Protein AF-A0A5K1FRS8-F1 (afdb_monomer_lite)

Foldseek 3Di:
DDQWDWDADPNHIDIHHPDDVVVVVQVVCDVNPDDQDDDPVCCVVQPCLHLNNDDDPSNVVVVVVVVVVVVVLVPPPCNVVVVVVVVVVLVVVCPPPPDDPVVVSVVD

Organism: NCBI:txid210225

Secondary structure (DSSP, 8-state):
--SEEEEEETTEEEEEE--HHHHHHHHHTBTTTB-----HHHHHHH-TTSTTT--HHHHHHHHHHHHHHHHHHHTSTTHHHHHHHHHHHHHHTTTT-S---HHHHTT-

Radius of gyration: 20.7 Å; chains: 1; bounding box: 48×32×54 Å

InterPro domains:
  IPR036396 Cytochrome P450 superfamily [G3DSA:1.10.630.10] (1-108)
  IPR036396 Cytochrome P450 superfamily [SSF48264] (1-101)

pLDDT: mean 92.44, std 3.96, range [79.88, 98.31]

Sequence (108 aa):
YGKVFKSHLFGSPTVVSCDHELNTFILQNEEKLFECSYPNSIHGVLGESSMLVVVGEKHKRLRSLALALVFAAKSKPEFLIDIERTAILVMESWKDKDEVVFSAEAKK

Structure (mmCIF, N/CA/C/O backbone):
data_AF-A0A5K1FRS8-F1
#
_entry.id   AF-A0A5K1FRS8-F1
#
loop_
_atom_site.group_PDB
_atom_site.id
_atom_site.type_symbol
_atom_site.label_atom_id
_atom_site.label_alt_id
_atom_site.label_comp_id
_atom_site.label_asym_id
_atom_site.label_entity_id
_atom_site.label_seq_id
_atom_site.pdbx_PDB_ins_code
_atom_site.Cartn_x
_atom_site.Cartn_y
_atom_site.Cartn_z
_atom_site.occupancy
_atom_site.B_iso_or_equiv
_atom_site.auth_seq_id
_atom_site.auth_comp_id
_atom_site.auth_asym_id
_atom_site.auth_atom_id
_atom_site.pdbx_PDB_model_num
ATOM 1 N N . TYR A 1 1 ? -22.242 15.712 5.284 1.00 83.75 1 TYR A N 1
ATOM 2 C CA . TYR A 1 1 ? -22.064 14.750 6.389 1.00 83.75 1 TYR A CA 1
ATOM 3 C C . TYR A 1 1 ? -21.032 15.199 7.424 1.00 83.75 1 TYR A C 1
ATOM 5 O O . TYR A 1 1 ? -21.284 14.984 8.597 1.00 83.75 1 TYR A O 1
ATOM 13 N N . GLY A 1 2 ? -19.937 15.869 7.036 1.00 95.25 2 GLY A N 1
ATOM 14 C CA . GLY A 1 2 ? -18.914 16.369 7.971 1.00 95.25 2 GLY A CA 1
ATOM 15 C C . GLY A 1 2 ? -17.607 15.583 7.853 1.00 95.25 2 GLY A C 1
ATOM 16 O O . GLY A 1 2 ? -17.511 14.692 7.012 1.00 95.25 2 GLY A O 1
ATOM 17 N N . LYS A 1 3 ? -16.604 15.918 8.676 1.00 96.88 3 LYS A N 1
ATOM 18 C CA . LYS A 1 3 ? -15.301 15.222 8.688 1.00 96.88 3 LYS A CA 1
ATOM 19 C C . LYS A 1 3 ? -15.396 13.783 9.200 1.00 96.88 3 LYS A C 1
ATOM 21 O O . LYS A 1 3 ? -14.529 12.980 8.887 1.00 96.88 3 LYS A O 1
ATOM 26 N N . VAL A 1 4 ? -16.442 13.457 9.957 1.00 98.12 4 VAL A N 1
ATOM 27 C CA . VAL A 1 4 ? -16.734 12.104 10.435 1.00 98.12 4 VAL A CA 1
ATOM 28 C C . VAL A 1 4 ? -18.181 11.788 10.099 1.00 98.12 4 VAL A C 1
ATOM 30 O O . VAL A 1 4 ? -19.074 12.579 10.409 1.00 98.12 4 VAL A O 1
ATOM 33 N N . PHE A 1 5 ? -18.428 10.655 9.445 1.00 98.00 5 PHE A N 1
ATOM 34 C CA . PHE A 1 5 ? -19.777 10.269 9.044 1.00 98.00 5 PHE A CA 1
ATOM 35 C C . PHE A 1 5 ? -19.975 8.758 8.973 1.00 98.00 5 PHE A C 1
ATOM 37 O O . PHE A 1 5 ? -19.022 7.990 8.888 1.00 98.00 5 PHE A O 1
ATOM 44 N N . LYS A 1 6 ? -21.241 8.332 9.008 1.00 97.69 6 LYS A N 1
ATOM 45 C CA . LYS A 1 6 ? -21.635 6.924 8.883 1.00 97.69 6 LYS A CA 1
ATOM 46 C C . LYS A 1 6 ? -21.997 6.605 7.435 1.00 97.69 6 LYS A C 1
ATOM 48 O O . LYS A 1 6 ? -22.618 7.421 6.759 1.00 97.69 6 LYS A O 1
ATOM 53 N N . SER A 1 7 ? -21.639 5.412 6.989 1.00 96.56 7 SER A N 1
ATOM 54 C CA . SER A 1 7 ? -21.970 4.853 5.680 1.00 96.56 7 SER A CA 1
ATOM 55 C C . SER A 1 7 ? -22.061 3.325 5.782 1.00 96.56 7 SER A C 1
ATOM 57 O O . SER A 1 7 ? -22.007 2.770 6.879 1.00 96.56 7 SER A O 1
ATOM 59 N N . HIS A 1 8 ? -22.196 2.648 4.645 1.00 95.50 8 HIS A N 1
ATOM 60 C CA . HIS A 1 8 ? -22.024 1.206 4.529 1.00 95.50 8 HIS A CA 1
ATOM 61 C C . HIS A 1 8 ? -20.937 0.928 3.493 1.00 95.50 8 HIS A C 1
ATOM 63 O O . HIS A 1 8 ? -21.125 1.228 2.314 1.00 95.50 8 HIS A O 1
ATOM 69 N N . LEU A 1 9 ? -19.801 0.381 3.924 1.00 91.81 9 LEU A N 1
ATOM 70 C CA . LEU A 1 9 ? -18.728 -0.044 3.027 1.00 91.81 9 LEU A CA 1
ATOM 71 C C . LEU A 1 9 ? -18.676 -1.570 3.020 1.00 91.81 9 LEU A C 1
ATOM 73 O O . LEU A 1 9 ? -18.720 -2.208 4.068 1.00 91.81 9 LEU A O 1
ATOM 77 N N . PHE A 1 10 ? -18.625 -2.156 1.822 1.00 89.19 10 PHE A N 1
ATOM 78 C CA . PHE A 1 10 ? -18.584 -3.612 1.625 1.00 89.19 10 PHE A CA 1
ATOM 79 C C . PHE A 1 10 ? -19.725 -4.374 2.328 1.00 89.19 10 PHE A C 1
ATOM 81 O O . PHE A 1 10 ? -19.533 -5.480 2.819 1.00 89.19 10 PHE A O 1
ATOM 88 N N . GLY A 1 11 ? -20.919 -3.772 2.383 1.00 90.75 11 GLY A N 1
ATOM 89 C CA . GLY A 1 11 ? -22.101 -4.365 3.021 1.00 90.75 11 GLY A CA 1
ATOM 90 C C . GLY A 1 11 ? -22.160 -4.215 4.545 1.00 90.75 11 GLY A C 1
ATOM 91 O O . GLY A 1 11 ? -23.156 -4.610 5.144 1.00 90.75 11 GLY A O 1
ATOM 92 N N . SER A 1 12 ? -21.154 -3.597 5.165 1.00 91.25 12 SER A N 1
ATOM 93 C CA . SER A 1 12 ? -21.067 -3.427 6.617 1.00 91.25 12 SER A CA 1
ATOM 94 C C . SER A 1 12 ? -21.238 -1.961 7.023 1.00 91.25 12 SER A C 1
ATOM 96 O O . SER A 1 12 ? -20.695 -1.082 6.350 1.00 91.25 12 SER A O 1
ATOM 98 N N . PRO A 1 13 ? -21.940 -1.653 8.131 1.00 96.25 13 PRO A N 1
ATOM 99 C CA . PRO A 1 13 ? -21.959 -0.308 8.702 1.00 96.25 13 PRO A CA 1
ATOM 100 C C . PRO A 1 13 ? -20.535 0.180 8.984 1.00 96.25 13 PRO A C 1
ATOM 102 O O . PRO A 1 13 ? -19.727 -0.538 9.568 1.00 96.25 13 PRO A O 1
ATOM 105 N N . THR A 1 14 ? -20.200 1.392 8.553 1.00 95.25 14 THR A N 1
ATOM 106 C CA . THR A 1 14 ? -18.835 1.925 8.643 1.00 95.25 14 THR A CA 1
ATOM 107 C C . THR A 1 14 ? -18.846 3.393 9.033 1.00 95.25 14 THR A C 1
ATOM 109 O O . THR A 1 14 ? -19.638 4.180 8.514 1.00 95.25 14 THR A O 1
ATOM 112 N N . VAL A 1 15 ? -17.937 3.775 9.928 1.00 96.75 15 VAL A N 1
ATOM 113 C CA . VAL A 1 15 ? -17.618 5.178 10.201 1.00 96.75 15 VAL A CA 1
ATOM 114 C C . VAL A 1 15 ? -16.425 5.570 9.337 1.00 96.75 15 VAL A C 1
ATOM 116 O O . VAL A 1 15 ? -15.378 4.935 9.401 1.00 96.75 15 VAL A O 1
ATOM 119 N N . VAL A 1 16 ? -16.586 6.614 8.529 1.00 96.75 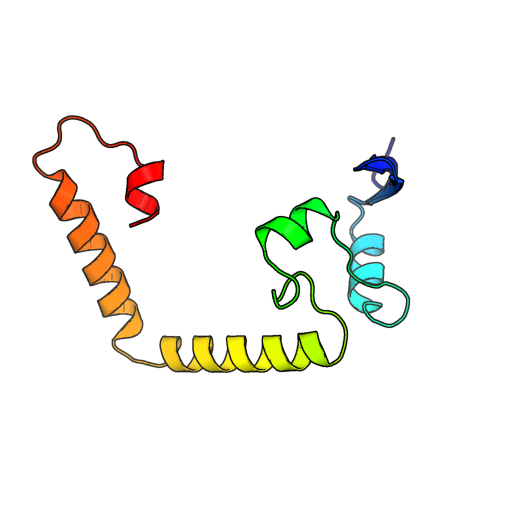16 VAL A N 1
ATOM 120 C CA . VAL A 1 16 ? -15.522 7.191 7.704 1.00 96.75 16 VAL A CA 1
ATOM 121 C C . VAL A 1 16 ? -15.034 8.469 8.376 1.00 96.75 16 VAL A C 1
ATOM 123 O O . VAL A 1 16 ? -15.846 9.327 8.730 1.00 96.75 16 VAL A O 1
ATOM 126 N N . SER A 1 17 ? -13.717 8.590 8.547 1.00 97.62 17 SER A N 1
ATOM 127 C CA . SER A 1 17 ? -13.072 9.746 9.170 1.00 97.62 17 SER A CA 1
ATOM 128 C C . SER A 1 17 ? -12.050 10.396 8.236 1.00 97.62 17 SER A C 1
ATOM 130 O O . SER A 1 17 ? -11.086 9.776 7.789 1.00 97.62 17 SER A O 1
ATOM 132 N N . CYS A 1 18 ? -12.252 11.685 7.991 1.00 97.12 18 CYS A N 1
ATOM 133 C CA . CYS A 1 18 ? -11.280 12.623 7.438 1.00 97.12 18 CYS A CA 1
ATOM 134 C C . CYS A 1 18 ? -10.815 13.624 8.514 1.00 97.12 18 CYS A C 1
ATOM 136 O O . CYS A 1 18 ? -10.300 14.693 8.184 1.00 97.12 18 CYS A O 1
ATOM 138 N N . ASP A 1 19 ? -11.050 13.318 9.794 1.00 98.31 19 ASP A N 1
ATOM 139 C CA . ASP A 1 19 ? -10.657 14.155 10.921 1.00 98.31 19 ASP A CA 1
ATOM 140 C C . ASP A 1 19 ? -9.280 13.753 11.466 1.00 98.31 19 ASP A C 1
ATOM 142 O O . ASP A 1 19 ? -9.019 12.581 11.730 1.00 98.31 19 ASP A O 1
ATOM 146 N N . HIS A 1 20 ? -8.384 14.729 11.618 1.00 97.88 20 HIS A N 1
ATOM 147 C CA . HIS A 1 20 ? -6.993 14.472 11.990 1.00 97.88 20 HIS A CA 1
ATOM 148 C C . HIS A 1 20 ? -6.842 13.948 13.422 1.00 97.88 20 HIS A C 1
ATOM 150 O O . HIS A 1 20 ? -6.057 13.024 13.649 1.00 97.88 20 HIS A O 1
ATOM 156 N N . GLU A 1 21 ? -7.581 14.516 14.377 1.00 98.19 21 GLU A N 1
ATOM 157 C CA . GLU A 1 21 ? -7.482 14.132 15.786 1.00 98.19 21 GLU A CA 1
ATOM 158 C C . GLU A 1 21 ? -8.008 12.712 15.980 1.00 98.19 21 GLU A C 1
ATOM 160 O O . GLU A 1 21 ? -7.324 11.875 16.574 1.00 98.19 21 GLU A O 1
ATOM 165 N N . LEU A 1 22 ? -9.163 12.400 15.382 1.00 97.50 22 LEU A N 1
ATOM 166 C CA . LEU A 1 22 ? -9.717 11.050 15.420 1.00 97.50 22 LEU A CA 1
ATOM 167 C C . LEU A 1 22 ? -8.798 10.031 14.733 1.00 97.50 22 LEU A C 1
ATOM 169 O O . LEU A 1 22 ? -8.549 8.960 15.286 1.00 97.50 22 LEU A O 1
ATOM 173 N N . ASN A 1 23 ? -8.260 10.357 13.555 1.00 97.25 23 ASN A N 1
ATOM 174 C CA . ASN A 1 23 ? -7.352 9.458 12.840 1.00 97.25 23 ASN A CA 1
ATOM 175 C C . ASN A 1 23 ? -6.082 9.184 13.657 1.00 97.25 23 ASN A C 1
ATOM 177 O O . ASN A 1 23 ? -5.642 8.040 13.750 1.00 97.25 23 ASN A O 1
ATOM 181 N N . THR A 1 24 ? -5.527 10.213 14.300 1.00 97.81 24 THR A N 1
ATOM 182 C CA . THR A 1 24 ? -4.357 10.077 15.176 1.00 97.81 24 THR A CA 1
ATOM 183 C C . THR A 1 24 ? -4.674 9.214 16.395 1.00 97.81 24 THR A C 1
ATOM 185 O O . THR A 1 24 ? -3.900 8.315 16.717 1.00 97.81 24 THR A O 1
ATOM 188 N N . PHE A 1 25 ? -5.827 9.427 17.037 1.00 97.56 25 PHE A N 1
ATOM 189 C CA . PHE A 1 25 ? -6.274 8.618 18.171 1.00 97.56 25 PHE A CA 1
ATOM 190 C C . PHE A 1 25 ? -6.414 7.134 17.807 1.00 97.56 25 PHE A C 1
ATOM 192 O O . PHE A 1 25 ? -5.937 6.281 18.555 1.00 97.56 25 PHE A O 1
ATOM 199 N N . ILE A 1 26 ? -7.025 6.821 16.658 1.00 96.38 26 ILE A N 1
ATOM 200 C CA . ILE A 1 26 ? -7.178 5.439 16.181 1.00 96.38 26 ILE A CA 1
ATOM 201 C C . ILE A 1 26 ? -5.805 4.793 15.977 1.00 96.38 26 ILE A C 1
ATOM 203 O O . ILE A 1 26 ? -5.552 3.723 16.523 1.00 96.38 26 ILE A O 1
ATOM 207 N N . LEU A 1 27 ? -4.902 5.466 15.256 1.00 93.88 27 LEU A N 1
ATOM 208 C CA . LEU A 1 27 ? -3.568 4.939 14.950 1.00 93.88 27 LEU A CA 1
ATOM 209 C C . LEU A 1 27 ? -2.698 4.759 16.206 1.00 93.88 27 LEU A C 1
ATOM 211 O O . LEU A 1 27 ? -1.971 3.780 16.318 1.00 93.88 27 LEU A O 1
ATOM 215 N N . GLN A 1 28 ? -2.786 5.663 17.186 1.00 95.75 28 GLN A N 1
ATOM 216 C CA . GLN A 1 28 ? -2.047 5.540 18.453 1.00 95.75 28 GLN A CA 1
ATOM 217 C C . GLN A 1 28 ? -2.577 4.425 19.369 1.00 95.75 28 GLN A C 1
ATOM 219 O O . GLN A 1 28 ? -1.869 3.982 20.278 1.00 95.75 28 GLN A O 1
ATOM 224 N N . ASN A 1 29 ? -3.817 3.983 19.147 1.00 94.75 29 ASN A N 1
ATOM 225 C CA . ASN A 1 29 ? -4.473 2.923 19.910 1.00 94.75 29 ASN A CA 1
ATOM 226 C C . ASN A 1 29 ? -4.691 1.645 19.084 1.00 94.75 29 ASN A C 1
ATOM 228 O O . ASN A 1 29 ? -5.490 0.787 19.479 1.00 94.75 29 ASN A O 1
ATOM 232 N N . GLU A 1 30 ? -3.977 1.499 17.969 1.00 88.81 30 GLU A N 1
ATOM 233 C CA . GLU A 1 30 ? -3.904 0.247 17.221 1.00 88.81 30 GLU A CA 1
ATOM 234 C C . GLU A 1 30 ? -3.377 -0.880 18.132 1.00 88.81 30 GLU A C 1
ATOM 236 O O . GLU A 1 30 ? -2.541 -0.654 19.010 1.00 88.81 30 GLU A O 1
ATOM 241 N N . GLU A 1 31 ? -3.930 -2.084 17.979 1.00 86.00 31 GLU A N 1
ATOM 242 C CA . GLU A 1 31 ? -3.714 -3.268 18.828 1.00 86.00 31 GLU A CA 1
ATOM 243 C C . GLU A 1 31 ? -4.183 -3.136 20.295 1.00 86.00 31 GLU A C 1
ATOM 245 O O . GLU A 1 31 ? -4.028 -4.079 21.073 1.00 86.00 31 GLU A O 1
ATOM 250 N N . LYS A 1 32 ? -4.772 -1.998 20.698 1.00 90.06 32 LYS A N 1
ATOM 251 C CA . LYS A 1 32 ? -5.342 -1.788 22.046 1.00 90.06 32 LYS A CA 1
ATOM 252 C C . LYS A 1 32 ? -6.854 -1.614 22.018 1.00 90.06 32 LYS A C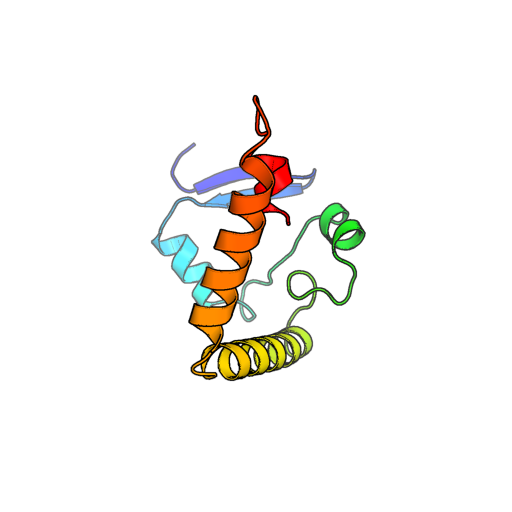 1
ATOM 254 O O . LYS A 1 32 ? -7.572 -2.322 22.715 1.00 90.06 32 LYS A O 1
ATOM 259 N N . LEU A 1 33 ? -7.318 -0.635 21.242 1.00 93.94 33 LEU A N 1
ATOM 260 C CA . LEU A 1 33 ? -8.737 -0.301 21.074 1.00 93.94 33 LEU A CA 1
ATOM 261 C C . LEU A 1 33 ? -9.233 -0.617 19.662 1.00 93.94 33 LEU A C 1
ATOM 263 O O . LEU A 1 33 ? -10.431 -0.797 19.462 1.00 93.94 33 LEU A O 1
ATOM 267 N N . PHE A 1 34 ? -8.316 -0.669 18.696 1.00 92.31 34 PHE A N 1
ATOM 268 C CA . PHE A 1 34 ? -8.620 -0.873 17.287 1.00 92.31 34 PHE A CA 1
ATOM 269 C C . PHE A 1 34 ? -7.743 -1.978 16.709 1.00 92.31 34 PHE A C 1
ATOM 271 O O . PHE A 1 34 ? -6.563 -2.077 17.036 1.00 92.31 34 PHE A O 1
ATOM 278 N N . GLU A 1 35 ? -8.315 -2.772 15.812 1.00 88.44 35 GLU A N 1
ATOM 279 C CA . GLU A 1 35 ? -7.595 -3.753 15.005 1.00 88.44 35 GLU A CA 1
ATOM 280 C C . GLU A 1 35 ? -7.811 -3.432 13.524 1.00 88.44 35 GLU A C 1
ATOM 282 O O . GLU A 1 35 ? -8.918 -3.077 13.104 1.00 88.44 35 GLU A O 1
ATOM 287 N N . CYS A 1 36 ? -6.743 -3.523 12.732 1.00 87.25 36 CYS A N 1
ATOM 288 C CA . CYS A 1 36 ? -6.834 -3.356 11.290 1.00 87.25 36 CYS A CA 1
ATOM 289 C C . CYS A 1 36 ? -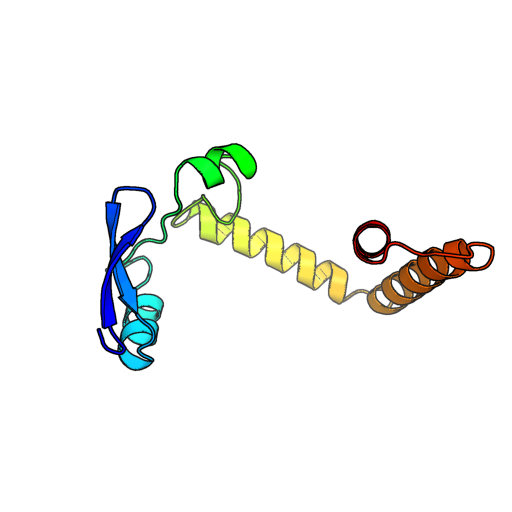7.607 -4.535 10.682 1.00 87.25 36 CYS A C 1
ATOM 291 O O . CYS A 1 36 ? -7.321 -5.692 10.981 1.00 87.25 36 CYS A O 1
ATOM 293 N N . SER A 1 37 ? -8.575 -4.248 9.814 1.00 85.75 37 SER A N 1
ATOM 294 C CA . SER A 1 37 ? -9.344 -5.272 9.108 1.00 85.75 37 SER A CA 1
ATOM 295 C C . SER A 1 37 ? -9.526 -4.894 7.646 1.00 85.75 37 SER A C 1
ATOM 297 O O . SER A 1 37 ? -9.595 -3.714 7.291 1.00 85.75 37 SER A O 1
ATOM 299 N N . TYR A 1 38 ? -9.605 -5.913 6.795 1.00 86.56 38 TYR A N 1
ATOM 300 C CA . TYR A 1 38 ? -9.789 -5.759 5.360 1.00 86.56 38 TYR A CA 1
ATOM 301 C C . TYR A 1 38 ? -10.962 -6.623 4.881 1.00 86.56 38 TYR A C 1
ATOM 303 O O . TYR A 1 38 ? -11.243 -7.665 5.471 1.00 86.56 38 TYR A O 1
ATOM 311 N N . PRO A 1 39 ? -11.671 -6.221 3.811 1.00 86.81 39 PRO A N 1
ATOM 312 C CA . PRO A 1 39 ? -12.732 -7.042 3.236 1.00 86.81 39 PRO A CA 1
ATOM 313 C C . PRO A 1 39 ? -12.219 -8.407 2.765 1.00 86.81 39 PRO A C 1
ATOM 315 O O . PRO A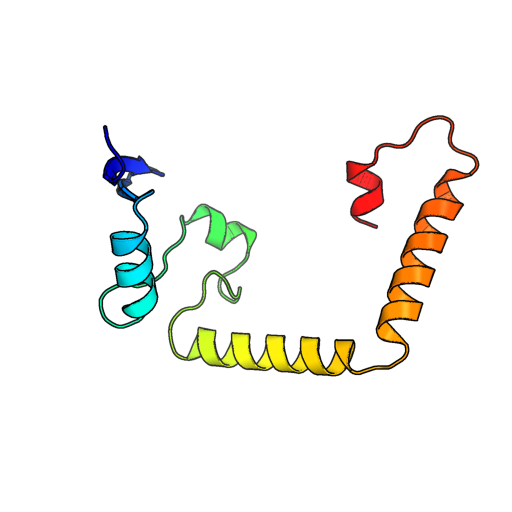 1 39 ? -11.112 -8.502 2.237 1.00 86.81 39 PRO A O 1
ATOM 318 N N . ASN A 1 40 ? -13.063 -9.443 2.833 1.00 83.81 40 ASN A N 1
ATOM 319 C CA . ASN A 1 40 ? -12.731 -10.819 2.419 1.00 83.81 40 ASN A CA 1
ATOM 320 C C . ASN A 1 40 ? -12.124 -10.925 1.008 1.00 83.81 40 ASN A C 1
ATOM 322 O O . ASN A 1 40 ? -11.278 -11.780 0.755 1.00 83.81 40 ASN A O 1
ATOM 326 N N . SER A 1 41 ? -12.511 -10.039 0.086 1.00 86.25 41 SER A N 1
ATOM 327 C CA . SER A 1 41 ? -11.935 -9.989 -1.262 1.00 86.25 41 SER A CA 1
ATOM 328 C C . SER A 1 41 ? -10.424 -9.733 -1.255 1.00 86.25 41 SER A C 1
ATOM 330 O O . SER A 1 41 ? -9.711 -10.270 -2.096 1.00 86.25 41 SER A O 1
ATOM 332 N N . ILE A 1 42 ? -9.918 -8.952 -0.296 1.00 85.25 42 ILE A N 1
ATOM 333 C CA . ILE A 1 42 ? -8.486 -8.666 -0.152 1.00 85.25 42 ILE A CA 1
ATOM 334 C C . ILE A 1 42 ? -7.729 -9.910 0.321 1.00 85.25 42 ILE A C 1
ATOM 336 O O . ILE A 1 42 ? -6.642 -10.183 -0.187 1.00 85.25 42 ILE A O 1
ATOM 340 N N . HIS A 1 43 ? -8.325 -10.714 1.206 1.00 84.31 43 HIS A N 1
ATOM 341 C CA . HIS A 1 43 ? -7.738 -11.984 1.644 1.00 84.31 43 HIS A CA 1
ATOM 342 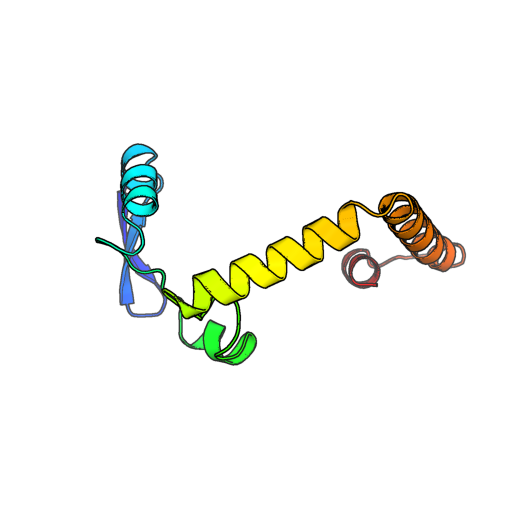C C . HIS A 1 43 ? -7.556 -12.957 0.473 1.00 84.31 43 HIS A C 1
ATOM 344 O O . HIS A 1 43 ? -6.501 -13.576 0.355 1.00 84.31 43 HIS A O 1
ATOM 350 N N . GLY A 1 44 ? -8.543 -13.049 -0.426 1.00 86.12 44 GLY A N 1
ATOM 351 C CA . GLY A 1 44 ? -8.466 -13.922 -1.602 1.00 86.12 44 GLY A CA 1
ATOM 352 C C . GLY A 1 44 ? -7.387 -13.516 -2.611 1.00 86.12 44 GLY A C 1
ATOM 353 O O . GLY A 1 44 ? -6.791 -14.380 -3.245 1.00 86.12 44 GLY A O 1
ATOM 354 N N . VAL A 1 45 ? -7.109 -12.215 -2.746 1.00 90.75 45 VAL A N 1
ATOM 355 C CA . VAL A 1 45 ? -6.101 -11.701 -3.691 1.00 90.75 45 VAL A CA 1
ATOM 356 C C . VAL A 1 45 ? -4.687 -11.760 -3.112 1.00 90.75 45 VAL A C 1
ATOM 358 O O . VAL A 1 45 ? -3.753 -12.121 -3.822 1.00 90.75 45 VAL A O 1
ATOM 361 N N . LEU A 1 46 ? -4.511 -11.387 -1.842 1.00 89.56 46 LEU A N 1
ATOM 362 C CA . LEU A 1 46 ? -3.184 -11.269 -1.224 1.00 89.56 46 LEU A CA 1
ATOM 363 C C . LEU A 1 46 ? -2.727 -12.540 -0.499 1.00 89.56 46 LEU A C 1
ATOM 365 O O . LEU A 1 46 ? -1.533 -12.713 -0.261 1.00 89.56 46 LEU A O 1
ATOM 369 N N . GLY A 1 47 ? -3.659 -13.420 -0.138 1.00 88.00 47 GLY A N 1
ATOM 370 C CA . GLY A 1 47 ? -3.397 -14.603 0.670 1.00 88.00 47 GLY A CA 1
ATOM 371 C C . GLY A 1 47 ? -3.302 -14.312 2.172 1.00 88.00 47 GLY A C 1
ATOM 372 O O . GLY A 1 47 ? -3.034 -13.193 2.624 1.00 88.00 47 GLY A O 1
ATOM 373 N N . GLU A 1 48 ? -3.498 -15.367 2.965 1.00 86.38 48 GLU A N 1
ATOM 374 C CA . GLU A 1 48 ? -3.617 -15.299 4.431 1.00 86.38 48 GLU A CA 1
ATOM 375 C C . GLU A 1 48 ? -2.317 -14.926 5.155 1.00 86.38 48 GLU A C 1
ATOM 377 O O . GLU A 1 48 ? -2.342 -14.477 6.296 1.00 86.38 48 GLU A O 1
ATOM 382 N N . SER A 1 49 ? -1.170 -15.103 4.496 1.00 87.38 49 SER A N 1
ATOM 383 C CA . SER A 1 49 ? 0.150 -14.764 5.050 1.00 87.38 49 SER A CA 1
ATOM 384 C C . SER A 1 49 ? 0.665 -13.395 4.595 1.00 87.38 49 SER A C 1
ATOM 386 O O . SER A 1 49 ? 1.831 -13.073 4.817 1.00 87.38 49 SER A O 1
ATOM 388 N N . SER A 1 50 ? -0.170 -12.586 3.936 1.00 90.88 50 SER A N 1
ATOM 389 C CA . SER A 1 50 ? 0.233 -11.250 3.498 1.00 90.88 50 SER A CA 1
ATOM 390 C C . SER A 1 50 ? 0.348 -10.275 4.670 1.00 90.88 50 SER A C 1
ATOM 392 O O . SER A 1 50 ? -0.421 -10.343 5.627 1.00 90.88 50 SER A O 1
ATOM 394 N N . MET A 1 51 ? 1.282 -9.322 4.566 1.00 91.25 51 MET A N 1
ATOM 395 C CA . MET A 1 51 ? 1.513 -8.289 5.588 1.00 91.25 51 MET A CA 1
ATOM 396 C C . MET A 1 51 ? 0.250 -7.501 5.945 1.00 91.25 51 MET A C 1
ATOM 398 O O . MET A 1 51 ? 0.094 -7.098 7.086 1.00 91.25 51 MET A O 1
ATOM 402 N N . LEU A 1 52 ? -0.638 -7.271 4.975 1.00 89.06 52 LEU A N 1
ATOM 403 C CA . LEU A 1 52 ? -1.874 -6.520 5.197 1.00 89.06 52 LEU A CA 1
ATOM 404 C C . LEU A 1 52 ? -2.934 -7.342 5.942 1.00 89.06 52 LEU A C 1
ATOM 406 O O . LEU A 1 52 ? -3.806 -6.767 6.572 1.00 89.06 52 LEU A O 1
ATOM 410 N N . VAL A 1 53 ? -2.877 -8.671 5.869 1.00 87.44 53 VAL A N 1
ATOM 411 C CA . VAL A 1 53 ? -3.898 -9.556 6.446 1.00 87.44 53 VAL A CA 1
ATOM 412 C C . VAL A 1 53 ? -3.516 -10.051 7.838 1.00 87.44 53 VAL A C 1
ATOM 414 O O . VAL A 1 53 ? -4.384 -10.230 8.690 1.00 87.44 53 VAL A O 1
ATOM 417 N N . VAL A 1 54 ? -2.232 -10.314 8.082 1.00 89.56 54 VAL A N 1
ATOM 418 C CA . VAL A 1 54 ? -1.783 -10.804 9.389 1.00 89.56 54 VAL A CA 1
ATOM 419 C C . VAL A 1 54 ? -1.898 -9.705 10.452 1.00 89.56 54 VAL A C 1
ATOM 421 O O . VAL A 1 54 ? -1.623 -8.542 10.177 1.00 89.56 54 VAL A O 1
ATOM 424 N N . VAL A 1 55 ? -2.242 -10.084 11.687 1.00 87.31 55 VAL A N 1
ATOM 425 C CA . VAL A 1 55 ? -2.390 -9.162 12.832 1.00 87.31 55 VAL A CA 1
ATOM 426 C C . VAL A 1 55 ? -1.511 -9.572 14.022 1.00 87.31 55 VAL A C 1
ATOM 428 O O . VAL A 1 55 ? -0.999 -10.699 14.092 1.00 87.31 55 VAL A O 1
ATOM 431 N N . GLY A 1 56 ? -1.297 -8.640 14.954 1.00 87.62 56 GLY A N 1
ATOM 432 C CA . GLY A 1 56 ? -0.574 -8.855 16.211 1.00 87.62 56 GLY A CA 1
ATOM 433 C C . GLY A 1 56 ? 0.882 -9.306 16.038 1.00 87.62 56 GLY A C 1
ATOM 434 O O . GLY A 1 56 ? 1.609 -8.858 15.152 1.00 87.62 56 GLY A O 1
ATOM 435 N N . GLU A 1 57 ? 1.338 -10.235 16.882 1.00 89.81 57 GLU A N 1
ATOM 436 C CA . GLU A 1 57 ? 2.744 -10.676 16.906 1.00 89.81 57 GLU A CA 1
ATOM 437 C C . GLU A 1 57 ? 3.233 -11.288 15.584 1.00 89.81 57 GLU A C 1
ATOM 439 O O . GLU A 1 57 ? 4.405 -11.144 15.224 1.00 89.81 57 GLU A O 1
ATOM 444 N N . LYS A 1 58 ? 2.348 -11.943 14.821 1.00 90.56 58 LYS A N 1
ATOM 445 C CA . LYS A 1 58 ? 2.697 -12.465 13.490 1.00 90.56 58 LYS A CA 1
ATOM 446 C C . LYS A 1 58 ? 3.012 -11.323 12.526 1.00 90.56 58 LYS A C 1
ATOM 448 O O . LYS A 1 58 ? 4.030 -11.385 11.837 1.00 90.56 58 LYS A O 1
ATOM 453 N N . HIS A 1 59 ? 2.186 -10.275 12.529 1.00 92.19 59 HIS A N 1
ATOM 454 C CA . HIS A 1 59 ? 2.422 -9.067 11.744 1.00 92.19 59 HIS A CA 1
ATOM 455 C C . HIS A 1 59 ? 3.736 -8.394 12.130 1.00 92.19 59 HIS A C 1
ATOM 457 O O . HIS A 1 59 ? 4.561 -8.135 11.257 1.00 92.19 59 HIS A O 1
ATOM 463 N N . LYS A 1 60 ? 3.991 -8.193 13.431 1.00 90.94 60 LYS A N 1
ATOM 464 C CA . LYS A 1 60 ? 5.240 -7.579 13.914 1.00 90.94 60 LYS A CA 1
ATOM 465 C C . LYS A 1 60 ? 6.472 -8.328 13.423 1.00 90.94 60 LYS A C 1
ATOM 467 O O . LYS A 1 60 ? 7.373 -7.713 12.860 1.00 90.94 60 LYS A O 1
ATOM 472 N N . ARG A 1 61 ? 6.491 -9.657 13.567 1.00 94.19 61 ARG A N 1
ATOM 473 C CA . ARG A 1 61 ? 7.609 -10.495 13.103 1.00 94.19 61 ARG A CA 1
ATOM 474 C C . ARG A 1 61 ? 7.807 -10.395 11.595 1.00 94.19 61 ARG A C 1
ATOM 476 O O . ARG A 1 61 ? 8.927 -10.153 11.149 1.00 94.19 61 ARG A O 1
ATOM 483 N N . LEU A 1 62 ? 6.732 -10.545 10.819 1.00 94.31 62 LEU A N 1
ATOM 484 C CA . LEU A 1 62 ? 6.794 -10.457 9.361 1.00 94.31 62 LEU A CA 1
ATOM 485 C C . LEU A 1 62 ? 7.298 -9.076 8.915 1.00 94.31 62 LEU A C 1
ATOM 487 O O . LEU A 1 62 ? 8.203 -8.985 8.084 1.00 94.31 62 LEU A O 1
ATOM 491 N N . ARG A 1 63 ? 6.774 -8.005 9.522 1.00 94.50 63 ARG A N 1
ATOM 492 C CA . ARG A 1 63 ? 7.168 -6.616 9.262 1.00 94.50 63 ARG A CA 1
ATOM 493 C C . ARG A 1 63 ? 8.635 -6.370 9.573 1.00 94.50 63 ARG A C 1
ATOM 495 O O . ARG A 1 63 ? 9.327 -5.780 8.748 1.00 94.50 63 ARG A O 1
ATOM 502 N N . SER A 1 64 ? 9.123 -6.833 10.721 1.00 96.06 64 SER A N 1
ATOM 503 C CA . SER A 1 64 ? 10.532 -6.695 11.101 1.00 96.06 64 SER A CA 1
ATOM 504 C C . SER A 1 64 ? 11.465 -7.383 10.106 1.00 96.06 64 SER A C 1
ATOM 506 O O . SER A 1 64 ? 12.462 -6.784 9.708 1.00 96.06 64 SER A O 1
ATOM 508 N N . LEU A 1 65 ? 11.129 -8.596 9.654 1.00 95.81 65 LEU A N 1
ATOM 509 C CA . LEU A 1 65 ? 11.916 -9.309 8.642 1.00 95.81 65 LEU A CA 1
ATOM 510 C C . LEU A 1 65 ? 11.917 -8.567 7.302 1.00 95.81 65 LEU A C 1
ATOM 512 O O . LEU A 1 65 ? 12.979 -8.355 6.721 1.00 95.81 65 LEU A O 1
ATOM 516 N N . ALA A 1 66 ? 10.747 -8.122 6.835 1.00 95.50 66 ALA A N 1
ATOM 517 C CA . ALA A 1 66 ? 10.633 -7.363 5.592 1.00 95.50 66 ALA A CA 1
ATOM 518 C C . ALA A 1 66 ? 11.453 -6.063 5.640 1.00 95.50 66 ALA A C 1
ATOM 520 O O . ALA A 1 66 ? 12.186 -5.758 4.702 1.00 95.50 66 ALA A O 1
ATOM 521 N N . LEU A 1 67 ? 11.385 -5.321 6.751 1.00 96.25 67 LEU A N 1
ATOM 522 C CA . LEU A 1 67 ? 12.177 -4.107 6.942 1.00 96.25 67 LEU A CA 1
ATOM 523 C C . LEU A 1 67 ? 13.677 -4.403 6.967 1.00 96.25 67 LEU A C 1
ATOM 525 O O . LEU A 1 67 ? 14.430 -3.700 6.299 1.00 96.25 67 LEU A O 1
ATOM 529 N N . ALA A 1 68 ? 14.112 -5.445 7.678 1.00 96.12 68 ALA A N 1
ATOM 530 C CA . ALA A 1 68 ? 15.518 -5.839 7.717 1.00 96.12 68 ALA A CA 1
ATOM 531 C C . ALA A 1 68 ? 16.059 -6.166 6.316 1.00 96.12 68 ALA A C 1
ATOM 533 O O . ALA A 1 68 ? 17.134 -5.693 5.949 1.00 96.12 68 ALA A O 1
ATOM 534 N N 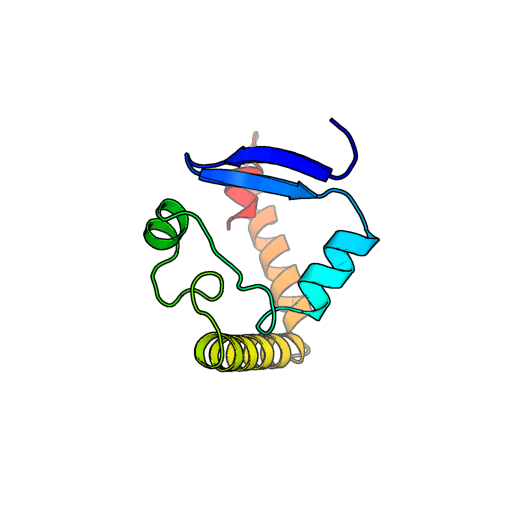. LEU A 1 69 ? 15.289 -6.903 5.507 1.00 93.94 69 LEU A N 1
ATOM 535 C CA . LEU A 1 69 ? 15.641 -7.204 4.117 1.00 93.94 69 LEU A CA 1
ATOM 536 C C . LEU A 1 69 ? 15.738 -5.936 3.262 1.00 93.94 69 LEU A C 1
ATOM 538 O O . LEU A 1 69 ? 16.716 -5.756 2.538 1.00 93.94 69 LEU A O 1
ATOM 542 N N . VAL A 1 70 ? 14.756 -5.035 3.368 1.00 92.88 70 VAL A N 1
ATOM 543 C CA . VAL A 1 70 ? 14.754 -3.769 2.621 1.00 92.88 70 VAL A CA 1
ATOM 544 C C . VAL A 1 70 ? 15.940 -2.893 3.019 1.00 92.88 70 VAL A C 1
ATOM 546 O O . VAL A 1 70 ? 16.591 -2.325 2.145 1.00 92.88 70 VAL A O 1
ATOM 549 N N . PHE A 1 71 ? 16.249 -2.785 4.311 1.00 93.81 71 PHE A N 1
ATOM 550 C CA . PHE A 1 71 ? 17.401 -2.014 4.776 1.00 93.81 71 PHE A CA 1
ATOM 551 C C . PHE A 1 71 ? 18.721 -2.617 4.302 1.00 93.81 71 PHE A C 1
ATOM 553 O O . PHE A 1 71 ? 19.560 -1.873 3.802 1.00 93.81 71 PHE A O 1
ATOM 560 N N . ALA A 1 72 ? 18.878 -3.940 4.374 1.00 93.38 72 ALA A N 1
ATOM 561 C CA . ALA A 1 72 ? 20.070 -4.624 3.879 1.00 93.38 72 ALA A CA 1
ATOM 562 C C . ALA A 1 72 ? 20.255 -4.465 2.360 1.00 93.38 72 ALA A C 1
ATOM 564 O O . ALA A 1 72 ? 21.379 -4.335 1.879 1.00 93.38 72 ALA A O 1
ATOM 565 N N . ALA A 1 73 ? 19.162 -4.456 1.590 1.00 90.19 73 ALA A N 1
ATOM 566 C CA . ALA A 1 73 ? 19.213 -4.187 0.157 1.00 90.19 73 ALA A CA 1
ATOM 567 C C . ALA A 1 73 ? 19.615 -2.733 -0.126 1.00 90.19 73 ALA A C 1
ATOM 569 O O . ALA A 1 73 ? 20.518 -2.492 -0.921 1.00 90.19 73 ALA A O 1
ATOM 570 N N . LYS A 1 74 ? 18.991 -1.773 0.568 1.00 90.44 74 LYS A N 1
ATOM 571 C CA . LYS A 1 74 ? 19.256 -0.335 0.406 1.00 90.44 74 LYS A CA 1
ATOM 572 C C . LYS A 1 74 ? 20.645 0.095 0.867 1.00 90.44 74 LYS A C 1
ATOM 574 O O . LYS A 1 74 ? 21.143 1.102 0.381 1.00 90.44 74 LYS A O 1
ATOM 579 N N . SER A 1 75 ? 21.255 -0.623 1.809 1.00 91.25 75 SER A N 1
ATOM 580 C CA . SER A 1 75 ? 22.603 -0.311 2.290 1.00 91.25 75 SER A CA 1
ATOM 581 C C . SER A 1 75 ? 23.705 -0.711 1.310 1.00 91.25 75 SER A C 1
ATOM 583 O O . SER A 1 75 ? 24.858 -0.349 1.529 1.00 91.25 75 SER A O 1
ATOM 585 N N . LYS A 1 76 ? 23.386 -1.473 0.254 1.00 92.31 76 LYS A N 1
ATOM 586 C CA . LYS A 1 76 ? 24.358 -1.798 -0.790 1.00 92.31 76 LYS A CA 1
ATOM 587 C C . LYS A 1 76 ? 24.664 -0.541 -1.609 1.00 92.31 76 LYS A C 1
ATOM 589 O O . LYS A 1 76 ? 23.719 0.086 -2.093 1.00 92.31 76 LYS A O 1
ATOM 594 N N . PRO A 1 77 ? 25.941 -0.174 -1.800 1.00 88.25 77 PRO A N 1
ATOM 595 C CA . PRO A 1 77 ? 26.295 1.008 -2.582 1.00 88.25 77 PRO A CA 1
ATOM 596 C C . PRO A 1 77 ? 25.812 0.910 -4.038 1.00 88.25 77 PRO A C 1
ATOM 598 O O . PRO A 1 77 ? 25.530 1.929 -4.662 1.00 88.25 77 PRO A O 1
ATOM 601 N N . GLU A 1 78 ? 25.633 -0.305 -4.560 1.00 93.31 78 GLU A N 1
ATOM 602 C CA . GLU A 1 78 ? 25.143 -0.554 -5.915 1.00 93.31 78 GLU A CA 1
ATOM 603 C C . GLU A 1 78 ? 23.621 -0.415 -6.055 1.00 93.31 78 GLU A C 1
ATOM 605 O O . GLU A 1 78 ? 23.132 -0.364 -7.175 1.00 93.31 78 GLU A O 1
ATOM 610 N N . PHE A 1 79 ? 22.850 -0.315 -4.965 1.00 93.12 79 PHE A N 1
ATOM 611 C CA . PHE A 1 79 ? 21.381 -0.347 -5.024 1.00 93.12 79 PHE A CA 1
ATOM 612 C C . PHE A 1 79 ? 20.793 0.716 -5.964 1.00 93.12 79 PHE A C 1
ATOM 614 O O . PHE A 1 79 ? 19.921 0.416 -6.779 1.00 93.12 79 PHE A O 1
ATOM 621 N N . LEU A 1 80 ? 21.285 1.956 -5.880 1.00 93.75 80 LEU A N 1
ATOM 622 C CA . LEU A 1 80 ? 20.836 3.035 -6.765 1.00 93.75 80 LEU A CA 1
ATOM 623 C C . LEU A 1 80 ? 21.325 2.841 -8.203 1.00 93.75 80 LEU A C 1
ATOM 625 O O . LEU A 1 80 ? 20.571 3.109 -9.134 1.00 93.75 80 LEU A O 1
ATOM 629 N N . ILE A 1 81 ? 22.543 2.322 -8.376 1.00 95.62 81 ILE A N 1
ATOM 630 C CA . ILE A 1 81 ? 23.125 2.022 -9.691 1.00 95.62 81 ILE A CA 1
ATOM 631 C C . ILE A 1 81 ? 22.308 0.928 -10.389 1.00 95.62 81 ILE A C 1
ATOM 633 O O . ILE A 1 81 ? 22.045 1.006 -11.586 1.00 95.62 81 ILE A O 1
ATOM 637 N N . ASP A 1 82 ? 21.870 -0.087 -9.649 1.00 94.38 82 ASP A N 1
ATOM 638 C CA . ASP A 1 82 ? 21.053 -1.180 -10.166 1.00 94.38 82 ASP A CA 1
ATOM 639 C C . ASP A 1 82 ? 19.658 -0.694 -10.584 1.00 94.38 82 ASP A C 1
ATOM 641 O O . ASP A 1 82 ? 19.160 -1.105 -11.636 1.00 94.38 82 ASP A O 1
ATOM 645 N N . ILE A 1 83 ? 19.049 0.212 -9.808 1.00 93.81 83 ILE A N 1
ATOM 646 C CA . ILE A 1 83 ? 17.777 0.859 -10.167 1.00 93.81 83 ILE A CA 1
ATOM 647 C C . ILE A 1 83 ? 17.937 1.689 -11.440 1.00 93.81 83 ILE A C 1
ATOM 649 O O . ILE A 1 83 ? 17.152 1.525 -12.373 1.00 93.81 83 ILE A O 1
ATOM 653 N N . GLU A 1 84 ? 18.947 2.557 -11.493 1.00 95.88 84 GLU A N 1
ATOM 654 C CA . GLU A 1 84 ? 19.217 3.407 -12.654 1.00 95.88 84 GLU A CA 1
ATOM 655 C C . GLU A 1 84 ? 19.462 2.563 -13.905 1.00 95.88 84 GLU A C 1
ATOM 657 O O . GLU A 1 84 ? 18.821 2.774 -14.934 1.00 95.88 84 GLU A O 1
ATOM 662 N N . ARG A 1 85 ? 20.318 1.542 -13.801 1.00 96.38 85 ARG A N 1
ATOM 663 C CA . ARG A 1 85 ? 20.602 0.616 -14.900 1.00 96.38 85 ARG A CA 1
ATOM 664 C C . ARG A 1 85 ? 19.335 -0.083 -15.387 1.00 96.38 85 ARG A C 1
ATOM 666 O O . ARG A 1 85 ? 19.135 -0.190 -16.592 1.00 96.38 85 ARG A O 1
ATOM 673 N N . THR A 1 86 ? 18.473 -0.531 -14.477 1.00 94.88 86 THR A N 1
ATOM 674 C CA . THR A 1 86 ? 17.198 -1.174 -14.836 1.00 94.88 86 THR A CA 1
ATOM 675 C C . THR A 1 86 ? 16.274 -0.197 -15.561 1.00 94.88 86 THR A C 1
ATOM 677 O O . THR A 1 86 ? 15.740 -0.533 -16.615 1.00 94.88 86 THR A O 1
ATOM 680 N N . ALA A 1 87 ? 16.140 1.032 -15.057 1.00 95.06 87 ALA A N 1
ATOM 681 C CA . ALA A 1 87 ? 15.328 2.065 -15.693 1.00 95.06 87 ALA A CA 1
ATOM 682 C C . ALA A 1 87 ? 15.836 2.404 -17.103 1.00 95.06 87 ALA A C 1
ATOM 684 O O . ALA A 1 87 ? 15.039 2.489 -18.036 1.00 95.06 87 ALA A O 1
ATOM 685 N N . ILE A 1 88 ? 17.157 2.542 -17.274 1.00 95.94 88 ILE A N 1
ATOM 686 C CA . ILE A 1 88 ? 17.779 2.759 -18.585 1.00 95.94 88 ILE A CA 1
ATOM 687 C C . ILE A 1 88 ? 17.445 1.598 -19.519 1.00 95.94 88 ILE A C 1
ATOM 689 O O . ILE A 1 88 ? 16.918 1.848 -20.594 1.00 95.94 88 ILE A O 1
ATOM 693 N N . LEU A 1 89 ? 17.659 0.345 -19.105 1.00 95.19 89 LEU A N 1
ATOM 694 C CA . LEU A 1 89 ? 17.368 -0.829 -19.938 1.00 95.19 89 LEU A CA 1
ATOM 695 C C . LEU A 1 89 ? 15.899 -0.891 -20.386 1.00 95.19 89 LEU A C 1
ATOM 697 O O . LEU A 1 89 ? 15.619 -1.197 -21.547 1.00 95.19 89 LEU A O 1
ATOM 701 N N . VAL A 1 90 ? 14.956 -0.565 -19.495 1.00 94.62 90 VAL A N 1
ATOM 702 C CA . VAL A 1 90 ? 13.531 -0.490 -19.850 1.00 94.62 90 VAL A CA 1
ATOM 703 C C . VAL A 1 90 ? 13.297 0.604 -20.893 1.00 94.62 90 VAL A C 1
ATOM 705 O O . VAL A 1 90 ? 12.668 0.332 -21.915 1.00 94.62 90 VAL A O 1
ATOM 708 N N . MET A 1 91 ? 13.851 1.804 -20.698 1.00 93.44 91 MET A N 1
ATOM 709 C CA . MET A 1 91 ? 13.713 2.916 -21.649 1.00 93.44 91 MET A CA 1
ATOM 710 C C . MET A 1 91 ? 14.402 2.645 -22.992 1.00 93.44 91 MET A C 1
ATOM 712 O O . MET A 1 91 ? 13.898 3.044 -24.038 1.00 93.44 91 MET A O 1
ATOM 716 N N . GLU A 1 92 ? 15.534 1.941 -23.003 1.00 94.81 92 GLU A N 1
ATOM 717 C CA . GLU A 1 92 ? 16.210 1.553 -24.241 1.00 94.81 92 GLU A CA 1
ATOM 718 C C . GLU A 1 92 ? 15.348 0.628 -25.097 1.00 94.81 92 GLU A C 1
ATOM 720 O O . GLU A 1 92 ? 15.360 0.755 -26.319 1.00 94.81 92 GLU A O 1
ATOM 725 N N . SER A 1 93 ? 14.524 -0.221 -24.473 1.00 92.31 93 SER A N 1
ATOM 726 C CA . SER A 1 93 ? 13.565 -1.076 -25.185 1.00 92.31 93 SER A CA 1
ATOM 727 C C . SER A 1 93 ? 12.454 -0.304 -25.916 1.00 92.31 93 SER A C 1
ATOM 729 O O . SER A 1 93 ? 11.649 -0.904 -26.634 1.00 92.31 93 SER A O 1
ATOM 731 N N . TRP A 1 94 ? 12.373 1.016 -25.720 1.00 94.50 94 TRP A N 1
ATOM 732 C CA . TRP A 1 94 ? 11.391 1.888 -26.362 1.00 94.50 94 TRP A CA 1
ATOM 733 C C . TRP A 1 94 ? 11.926 2.581 -27.617 1.00 94.50 94 TRP A C 1
ATOM 735 O O . TRP A 1 94 ? 11.123 3.138 -28.356 1.00 94.50 94 TRP A O 1
ATOM 745 N N . LYS A 1 95 ? 13.244 2.554 -27.875 1.00 91.94 95 LYS A N 1
ATOM 746 C CA . LYS A 1 95 ? 13.895 3.342 -28.944 1.00 91.94 95 LYS A CA 1
ATOM 747 C C . LYS A 1 95 ? 13.287 3.133 -30.338 1.00 91.94 95 LYS A C 1
ATOM 749 O O . LYS A 1 95 ? 13.231 4.087 -31.103 1.00 91.94 95 LYS A O 1
ATOM 754 N N . ASP A 1 96 ? 12.790 1.931 -30.624 1.00 92.19 96 ASP A N 1
ATOM 755 C CA . ASP A 1 96 ? 12.214 1.560 -31.924 1.00 92.19 96 ASP A CA 1
ATOM 756 C C . ASP A 1 96 ? 10.675 1.446 -31.896 1.00 92.19 96 ASP A C 1
ATOM 758 O O . ASP A 1 96 ? 10.077 0.809 -32.764 1.00 92.19 96 ASP A O 1
ATOM 762 N N . LYS A 1 97 ? 10.016 2.005 -30.870 1.00 93.38 97 LYS A N 1
ATOM 763 C CA . LYS A 1 97 ? 8.553 1.988 -30.731 1.00 93.38 97 LYS A CA 1
ATOM 764 C C . LYS A 1 97 ? 7.965 3.365 -31.020 1.00 93.38 97 LYS A C 1
ATOM 766 O O . LYS A 1 97 ? 8.298 4.334 -30.345 1.00 93.38 97 LYS A O 1
ATOM 771 N N . ASP A 1 98 ? 7.006 3.415 -31.940 1.00 92.56 98 ASP A N 1
ATOM 772 C CA . ASP A 1 98 ? 6.255 4.640 -32.248 1.00 92.56 98 ASP A CA 1
ATOM 773 C C . ASP A 1 98 ? 5.268 5.030 -31.132 1.00 92.56 98 ASP A C 1
ATOM 775 O O . ASP A 1 98 ? 4.946 6.203 -30.953 1.00 92.56 98 ASP A O 1
ATOM 779 N N . GLU A 1 99 ? 4.796 4.050 -30.354 1.00 94.75 99 GLU A N 1
ATOM 780 C CA . GLU A 1 99 ? 3.879 4.254 -29.233 1.00 94.75 99 GLU A CA 1
ATOM 781 C C . GLU A 1 99 ? 4.264 3.373 -28.039 1.00 94.75 99 GLU A C 1
ATOM 783 O O . GLU A 1 99 ? 4.643 2.205 -28.181 1.00 94.75 99 GLU A O 1
ATOM 788 N N . VAL A 1 100 ? 4.144 3.935 -26.834 1.00 94.31 100 VAL A N 1
ATOM 789 C CA . VAL A 1 100 ? 4.458 3.252 -25.580 1.00 94.31 100 VAL A CA 1
ATOM 790 C C . VAL A 1 100 ? 3.291 3.357 -24.604 1.00 94.31 100 VAL A C 1
ATOM 792 O O . VAL A 1 100 ? 2.915 4.441 -24.161 1.00 94.31 100 VAL A O 1
ATOM 795 N N . VAL A 1 101 ? 2.770 2.205 -24.180 1.00 94.81 101 VAL A N 1
ATOM 796 C CA . VAL A 1 101 ? 1.773 2.129 -23.105 1.00 94.81 101 VAL A CA 1
ATOM 797 C C . VAL A 1 101 ? 2.491 2.144 -21.757 1.00 94.81 101 VAL A C 1
ATOM 799 O O . VAL A 1 101 ? 2.875 1.104 -21.218 1.00 94.81 101 VAL A O 1
ATOM 802 N N . PHE A 1 102 ? 2.662 3.340 -21.196 1.00 91.06 102 PHE A N 1
ATOM 803 C CA . PHE A 1 102 ? 3.462 3.555 -19.986 1.00 91.06 102 PHE A CA 1
ATOM 804 C C . PHE A 1 102 ? 3.058 2.662 -18.800 1.00 91.06 102 PHE A C 1
ATOM 806 O O . PHE A 1 102 ? 3.917 2.142 -18.099 1.00 91.06 102 PHE A O 1
ATOM 813 N N . SER A 1 103 ? 1.762 2.410 -18.591 1.00 93.31 103 SER A N 1
ATOM 814 C CA . SER A 1 103 ? 1.283 1.562 -17.486 1.00 93.31 103 SER A CA 1
ATOM 815 C C . SER A 1 103 ? 1.690 0.087 -17.607 1.00 93.31 103 SER A C 1
ATOM 817 O O . SER A 1 103 ? 1.739 -0.618 -16.595 1.00 93.31 103 SER A O 1
ATOM 819 N N . ALA A 1 104 ? 1.960 -0.388 -18.825 1.00 90.88 104 ALA A N 1
ATOM 820 C CA . ALA A 1 104 ? 2.474 -1.727 -19.078 1.00 90.88 104 ALA A CA 1
ATOM 821 C C . ALA A 1 104 ? 3.999 -1.772 -18.924 1.00 90.88 104 ALA A C 1
ATOM 823 O O . ALA A 1 104 ? 4.530 -2.736 -18.380 1.00 90.88 104 ALA A O 1
ATOM 824 N N . GLU A 1 105 ? 4.696 -0.722 -19.359 1.00 91.88 105 GLU A N 1
ATOM 825 C CA . GLU A 1 105 ? 6.155 -0.642 -19.267 1.00 91.88 105 GLU A CA 1
ATOM 826 C C . GLU A 1 105 ? 6.649 -0.360 -17.841 1.00 91.88 105 GLU A C 1
ATOM 828 O O . GLU A 1 105 ? 7.633 -0.953 -17.427 1.00 91.88 105 GLU A O 1
ATOM 833 N N . ALA A 1 106 ? 5.937 0.442 -17.042 1.00 89.56 106 ALA A N 1
ATOM 834 C CA . ALA A 1 106 ? 6.303 0.739 -15.650 1.00 89.56 106 ALA A CA 1
ATOM 835 C C . ALA A 1 106 ? 6.228 -0.476 -14.699 1.00 89.56 106 ALA A C 1
ATOM 837 O O . ALA A 1 106 ? 6.609 -0.374 -13.536 1.00 89.56 106 ALA A O 1
ATOM 838 N N . LYS A 1 107 ? 5.680 -1.605 -15.167 1.00 86.38 107 LYS A N 1
ATOM 839 C CA . LYS A 1 107 ? 5.618 -2.874 -14.425 1.00 86.38 107 LYS A CA 1
ATOM 840 C C . LYS A 1 107 ? 6.799 -3.806 -14.721 1.00 86.38 107 LYS A C 1
ATOM 842 O O . LYS A 1 107 ? 6.886 -4.846 -14.071 1.00 86.38 107 LYS A O 1
ATOM 847 N N . LYS A 1 108 ? 7.613 -3.489 -15.731 1.00 79.88 108 LYS A N 1
ATOM 848 C CA . LYS A 1 108 ? 8.825 -4.233 -16.089 1.00 79.88 108 LYS A CA 1
ATOM 849 C C . LYS A 1 108 ? 9.994 -3.761 -15.237 1.00 79.88 108 LYS A C 1
ATOM 851 O O . LYS A 1 108 ? 10.808 -4.638 -14.885 1.00 79.88 108 LYS A O 1
#